Protein AF-A0AAV7TCC4-F1 (afdb_monomer)

Mean predicted aligned error: 8.86 Å

Nearest PDB structures (foldseek):
  7m1q-assembly1_A  TM=8.997E-01  e=9.708E-08  Homo sapiens
  7e7o-assembly1_A  TM=8.373E-01  e=2.689E-07  Homo sapiens
  8edw-assembly1_A  TM=8.578E-01  e=1.053E-05  Homo sapiens
  8eeb-assembly1_A  TM=8.417E-01  e=2.545E-05  Homo sapiens
  8eop-assembly1_A  TM=7.288E-01  e=3.120E-05  Homo sapiens

Secondary structure (DSSP, 8-state):
-HHHHHHHHHHHHHHHHHHHHHHS----PPP-B------GGG-HHHHHHHHHTTTT---BSS--GGGSTT---S-S--

Sequence (78 aa):
LRFCVELAWPLSLFLVLVWLRNANPLYGQHECHFPNKAMPSAGMLPWLQGIFCNMNNPCFRSPTPGESPGVVSNYNNS

Structure (mmCIF, N/CA/C/O backbone):
data_AF-A0AAV7TCC4-F1
#
_entry.id   AF-A0AAV7TCC4-F1
#
loop_
_atom_site.group_PDB
_atom_site.id
_atom_site.type_symbol
_atom_site.label_atom_id
_atom_site.label_alt_id
_atom_site.label_comp_id
_atom_site.label_asym_id
_atom_site.label_entity_id
_atom_site.label_seq_id
_atom_site.pdbx_PDB_ins_code
_atom_site.Cartn_x
_atom_site.Cartn_y
_atom_site.Cartn_z
_atom_site.occupancy
_atom_site.B_iso_or_equiv
_atom_site.auth_seq_id
_atom_site.auth_comp_id
_atom_site.auth_asym_id
_atom_site.auth_atom_id
_atom_site.pdbx_PDB_model_num
ATOM 1 N N . LEU A 1 1 ? -36.432 2.052 37.090 1.00 75.62 1 LEU A N 1
ATOM 2 C CA . LEU A 1 1 ? -36.496 1.633 35.669 1.00 75.62 1 LEU A CA 1
ATOM 3 C C . LEU A 1 1 ? -36.002 2.719 34.709 1.00 75.62 1 LEU A C 1
ATOM 5 O O . LEU A 1 1 ? -35.014 2.472 34.039 1.00 75.62 1 LEU A O 1
ATOM 9 N N . ARG A 1 2 ? -36.598 3.924 34.681 1.00 88.75 2 ARG A N 1
ATOM 10 C CA . ARG A 1 2 ? -36.143 5.040 33.816 1.00 88.75 2 ARG A CA 1
ATOM 11 C C . ARG A 1 2 ? -34.649 5.362 33.939 1.00 88.75 2 ARG A C 1
ATOM 13 O O . ARG A 1 2 ? -33.962 5.409 32.937 1.00 88.75 2 ARG A O 1
ATOM 20 N N . PHE A 1 3 ? -34.142 5.470 35.165 1.00 88.19 3 PHE A N 1
ATOM 21 C CA . PHE A 1 3 ? -32.724 5.748 35.428 1.00 88.19 3 PHE A CA 1
ATOM 22 C C . PHE A 1 3 ? -31.776 4.675 34.862 1.00 88.19 3 PHE A C 1
ATOM 24 O O . PHE A 1 3 ? -30.703 4.984 34.363 1.00 88.19 3 PHE A O 1
ATOM 31 N N . CYS A 1 4 ? -32.189 3.404 34.902 1.00 91.06 4 CYS A N 1
ATOM 32 C CA . CYS A 1 4 ? -31.407 2.303 34.344 1.00 91.06 4 CYS A CA 1
ATOM 33 C C . CYS A 1 4 ? -31.366 2.370 32.817 1.00 91.06 4 CYS A C 1
ATOM 35 O O . CYS A 1 4 ? -30.335 2.066 32.238 1.00 91.06 4 CYS A O 1
ATOM 37 N N . VAL A 1 5 ? -32.464 2.778 32.173 1.00 93.31 5 VAL A N 1
ATOM 38 C CA . VAL A 1 5 ? -32.540 2.933 30.713 1.00 93.31 5 VAL A CA 1
ATOM 39 C C . VAL A 1 5 ? -31.710 4.132 30.252 1.00 93.31 5 VAL A C 1
ATOM 41 O O . VAL A 1 5 ? -30.904 3.982 29.340 1.00 93.31 5 VAL A O 1
ATOM 44 N N . GLU A 1 6 ? -31.831 5.273 30.935 1.00 93.81 6 GLU A N 1
ATOM 45 C CA . GLU A 1 6 ? -31.040 6.487 30.673 1.00 93.81 6 GLU A CA 1
ATOM 46 C C . GLU A 1 6 ? -29.530 6.251 30.822 1.00 93.81 6 GLU A C 1
ATOM 48 O O . GLU A 1 6 ? -28.740 6.887 30.135 1.00 93.81 6 GLU A O 1
ATOM 53 N N . LEU A 1 7 ? -29.119 5.319 31.689 1.00 92.00 7 LEU A N 1
ATOM 54 C CA . LEU A 1 7 ? -27.715 4.952 31.871 1.00 92.00 7 LEU A CA 1
ATOM 55 C C . LEU A 1 7 ? -27.261 3.829 30.925 1.00 92.00 7 LEU A C 1
ATOM 57 O O . LEU A 1 7 ? -26.172 3.892 30.360 1.00 92.00 7 LEU A O 1
ATOM 61 N N . ALA A 1 8 ? -28.079 2.793 30.733 1.00 94.56 8 ALA A N 1
ATOM 62 C CA . ALA A 1 8 ? -27.734 1.649 29.889 1.00 94.56 8 ALA A CA 1
ATOM 63 C C . ALA A 1 8 ? -27.673 2.025 28.403 1.00 94.56 8 ALA A C 1
ATOM 65 O O . ALA A 1 8 ? -26.836 1.497 27.672 1.00 94.56 8 ALA A O 1
ATOM 66 N N . TRP A 1 9 ? -28.520 2.955 27.959 1.00 93.06 9 TRP A N 1
ATOM 67 C CA . TRP A 1 9 ? -28.552 3.428 26.579 1.00 93.06 9 TRP A CA 1
ATOM 68 C C . TRP A 1 9 ? -27.214 4.037 26.111 1.00 93.06 9 TRP A C 1
ATOM 70 O O . TRP A 1 9 ? -26.618 3.482 25.183 1.00 93.06 9 TRP A O 1
ATOM 80 N N . PRO A 1 10 ? -26.659 5.090 26.745 1.00 95.81 10 PRO A N 1
ATOM 81 C CA . PRO A 1 10 ? -25.374 5.658 26.338 1.00 95.81 10 PRO A CA 1
ATOM 82 C C . PRO A 1 10 ? -24.222 4.658 26.479 1.00 95.81 10 PRO A C 1
ATOM 84 O O . PRO A 1 10 ? -23.348 4.627 25.616 1.00 95.81 10 PRO A O 1
ATOM 87 N N . LEU A 1 11 ? -24.239 3.796 27.505 1.00 95.81 11 LEU A N 1
ATOM 88 C CA . LEU A 1 11 ? -23.233 2.741 27.665 1.00 95.81 11 LEU A CA 1
ATOM 89 C C . LEU A 1 11 ? -23.263 1.750 26.498 1.00 95.81 11 LEU A C 1
ATOM 91 O O . LEU A 1 11 ? -22.214 1.415 25.953 1.00 95.81 11 LEU A O 1
ATOM 95 N N . SER A 1 12 ? -24.453 1.323 26.073 1.00 93.94 12 SER A N 1
ATOM 96 C CA . SER A 1 12 ? -24.602 0.413 24.935 1.00 93.94 12 SER A CA 1
ATOM 97 C C . SER A 1 12 ? -24.081 1.032 23.636 1.00 93.94 12 SER A C 1
ATOM 99 O O . SER A 1 12 ? -23.305 0.392 22.928 1.00 93.94 12 SER A O 1
ATOM 101 N N . LEU A 1 13 ? -24.407 2.302 23.365 1.00 95.38 13 LEU A N 1
ATOM 102 C CA . LEU A 1 13 ? -23.909 3.021 22.191 1.00 95.38 13 LEU A CA 1
ATOM 103 C C . LEU A 1 13 ? -22.383 3.132 22.214 1.00 95.38 13 LEU A C 1
ATOM 105 O O . LEU A 1 13 ? -21.728 2.893 21.201 1.00 95.38 13 LEU A O 1
ATOM 109 N N . PHE A 1 14 ? -21.805 3.443 23.375 1.00 96.50 14 PHE A N 1
ATOM 110 C CA . PHE A 1 14 ? -20.358 3.571 23.514 1.00 96.50 14 PHE A CA 1
ATOM 111 C C . PHE A 1 14 ? -19.642 2.239 23.266 1.00 96.50 14 PHE A C 1
ATOM 113 O O . PHE A 1 14 ? -18.660 2.190 22.525 1.00 96.50 14 PHE A O 1
ATOM 120 N N . LEU A 1 15 ? -20.165 1.143 23.823 1.00 96.19 15 LEU A N 1
ATOM 121 C CA . LEU A 1 15 ? -19.623 -0.201 23.616 1.00 96.19 15 LEU A CA 1
ATOM 122 C C . LEU A 1 15 ? -19.673 -0.616 22.139 1.00 96.19 15 LEU A C 1
ATOM 124 O O . LEU A 1 15 ? -18.692 -1.149 21.620 1.00 96.19 15 LEU A O 1
ATOM 128 N N . VAL A 1 16 ? -20.776 -0.318 21.446 1.00 96.56 16 VAL A N 1
ATOM 129 C CA . VAL A 1 16 ? -20.930 -0.586 20.006 1.00 96.56 16 VAL A CA 1
ATOM 130 C C . VAL A 1 16 ? -19.906 0.199 19.183 1.00 96.56 16 VAL A C 1
ATOM 132 O O . VAL A 1 16 ? -19.271 -0.366 18.294 1.00 96.56 16 VAL A O 1
ATOM 135 N N . LEU A 1 17 ? -19.691 1.480 19.493 1.00 94.94 17 LEU A N 1
ATOM 136 C CA . LEU A 1 17 ? -18.712 2.319 18.793 1.00 94.94 17 LEU A CA 1
ATOM 137 C C . LEU A 1 17 ? -17.268 1.851 19.021 1.00 94.94 17 LEU A C 1
ATOM 139 O O . LEU A 1 17 ? -16.476 1.827 18.078 1.00 94.94 17 LEU A O 1
ATOM 143 N N . VAL A 1 18 ? -16.926 1.440 20.246 1.00 94.44 18 VAL A N 1
ATOM 144 C CA . VAL A 1 18 ? -15.608 0.865 20.561 1.00 94.44 18 VAL A CA 1
ATOM 145 C C . VAL A 1 18 ? -15.394 -0.440 19.797 1.00 94.44 18 VAL A C 1
ATOM 147 O O . VAL A 1 18 ? -14.328 -0.645 19.214 1.00 94.44 18 VAL A O 1
ATOM 150 N N . TRP A 1 19 ? -16.413 -1.296 19.741 1.00 94.38 19 TRP A N 1
ATOM 151 C CA . TRP A 1 19 ? -16.358 -2.527 18.959 1.00 94.38 19 TRP A CA 1
ATOM 152 C C . TRP A 1 19 ? -16.150 -2.244 17.463 1.00 94.38 19 TRP A C 1
ATOM 154 O O . TRP A 1 19 ? -15.257 -2.826 16.850 1.00 94.38 19 TRP A O 1
ATOM 164 N N . LEU A 1 20 ? -16.885 -1.282 16.897 1.00 94.38 20 LEU A N 1
ATOM 165 C CA . LEU A 1 20 ? -16.731 -0.833 15.507 1.00 94.38 20 LEU A CA 1
ATOM 166 C C . LEU A 1 20 ? -15.331 -0.281 15.215 1.00 94.38 20 LEU A C 1
ATOM 168 O O . LEU A 1 20 ? -14.754 -0.590 14.172 1.00 94.38 20 LEU A O 1
ATOM 172 N N . ARG A 1 21 ? -14.767 0.510 16.134 1.00 91.88 21 ARG A N 1
ATOM 173 C CA . ARG A 1 21 ? -13.397 1.035 16.031 1.00 91.88 21 ARG A CA 1
ATOM 174 C C . ARG A 1 21 ? -12.360 -0.088 16.042 1.00 91.88 21 ARG A C 1
ATOM 176 O O . ARG A 1 21 ? -11.376 0.005 15.319 1.00 91.88 21 ARG A O 1
ATOM 183 N N . ASN A 1 22 ? -12.574 -1.126 16.848 1.00 88.38 22 ASN A N 1
ATOM 184 C CA . ASN A 1 22 ? -11.668 -2.271 16.921 1.00 88.38 22 ASN A CA 1
ATOM 185 C C . ASN A 1 22 ? -11.786 -3.181 15.686 1.00 88.38 22 ASN A C 1
ATOM 187 O O . ASN A 1 22 ? -10.789 -3.703 15.202 1.00 88.38 22 ASN A O 1
ATOM 191 N N . ALA A 1 23 ? -12.997 -3.334 15.144 1.00 90.12 23 ALA A N 1
ATOM 192 C CA . ALA A 1 23 ? -13.241 -4.096 13.920 1.00 90.12 23 ALA A CA 1
ATOM 193 C C . ALA A 1 23 ? -12.671 -3.416 12.660 1.00 90.12 23 ALA A C 1
ATOM 195 O O . ALA A 1 23 ? -12.357 -4.100 11.690 1.00 90.12 23 ALA A O 1
ATOM 196 N N . ASN A 1 24 ? -12.522 -2.086 12.675 1.00 86.88 24 ASN A N 1
ATOM 197 C CA . ASN A 1 24 ? -11.988 -1.295 11.566 1.00 86.88 24 ASN A CA 1
ATOM 198 C C . ASN A 1 24 ? -10.671 -0.619 11.980 1.00 86.88 24 ASN A C 1
ATOM 200 O O . ASN A 1 24 ? -10.663 0.586 12.267 1.00 86.88 24 ASN A O 1
ATOM 204 N N . PRO A 1 25 ? -9.550 -1.363 12.040 1.00 83.50 25 PRO A N 1
ATOM 205 C CA . PRO A 1 25 ? -8.256 -0.744 12.272 1.00 83.50 25 PRO A CA 1
ATOM 206 C C . PRO A 1 25 ? -7.976 0.279 11.165 1.00 83.50 25 PRO A C 1
ATOM 208 O O . PRO A 1 25 ? -8.218 0.029 9.983 1.00 83.50 25 PRO A O 1
ATOM 211 N N . LEU A 1 26 ? -7.454 1.446 11.548 1.00 77.06 26 LEU A N 1
ATOM 212 C CA . LEU A 1 26 ? -6.943 2.422 10.589 1.00 77.06 26 LEU A CA 1
ATOM 213 C C . LEU A 1 26 ? -5.797 1.770 9.816 1.00 77.06 26 LEU A C 1
ATOM 215 O O . LEU A 1 26 ? -4.745 1.476 10.385 1.00 77.06 26 LEU A O 1
ATOM 219 N N . TYR A 1 27 ? -6.009 1.542 8.522 1.00 75.62 27 TYR A N 1
ATOM 220 C CA . TYR A 1 27 ? -4.964 1.077 7.623 1.00 75.62 27 TYR A CA 1
ATOM 221 C C . TYR A 1 27 ? -3.943 2.202 7.435 1.00 75.62 27 TYR A C 1
ATOM 223 O O . TYR A 1 27 ? -4.118 3.101 6.614 1.00 75.62 27 TYR A O 1
ATOM 231 N N . GLY A 1 28 ? -2.882 2.171 8.237 1.00 73.94 28 GLY A N 1
ATOM 232 C CA . GLY A 1 28 ? -1.714 3.017 8.041 1.00 73.94 28 GLY A CA 1
ATOM 233 C C . GLY A 1 28 ? -0.904 2.481 6.870 1.00 73.94 28 GLY A C 1
ATOM 234 O O . GLY A 1 28 ? -0.129 1.542 7.040 1.00 73.94 28 GLY A O 1
ATOM 235 N N . GLN A 1 29 ? -1.099 3.054 5.686 1.00 78.44 29 GLN A N 1
ATOM 236 C CA . GLN A 1 29 ? -0.198 2.815 4.565 1.00 78.44 29 GLN A CA 1
ATOM 237 C C . GLN A 1 29 ? 1.003 3.748 4.695 1.00 78.44 29 GLN A C 1
ATOM 239 O O . GLN A 1 29 ? 0.861 4.913 5.066 1.00 78.44 29 GLN A O 1
ATOM 244 N N . HIS A 1 30 ? 2.192 3.220 4.428 1.00 84.81 30 HIS A N 1
ATOM 245 C CA . HIS A 1 30 ? 3.375 4.059 4.292 1.00 84.81 30 HIS A CA 1
ATOM 246 C C . HIS A 1 30 ? 3.266 4.918 3.029 1.00 84.81 30 HIS A C 1
ATOM 248 O O . HIS A 1 30 ? 2.480 4.606 2.130 1.00 84.81 30 HIS A O 1
ATOM 254 N N . GLU A 1 31 ? 4.084 5.970 2.940 1.00 83.75 31 GLU A N 1
ATOM 255 C CA . GLU A 1 31 ? 4.273 6.672 1.672 1.00 83.75 31 GLU A CA 1
ATOM 256 C C . GLU A 1 31 ? 4.693 5.645 0.613 1.00 83.75 31 GLU A C 1
ATOM 258 O O . GLU A 1 31 ? 5.602 4.834 0.825 1.00 83.75 31 GLU A O 1
ATOM 263 N N . CYS A 1 32 ? 3.897 5.567 -0.449 1.00 88.50 32 CYS A N 1
ATOM 264 C CA . CYS A 1 32 ? 3.959 4.500 -1.429 1.00 88.50 32 CYS A CA 1
ATOM 265 C C . CYS A 1 32 ? 4.594 5.032 -2.702 1.00 88.50 32 CYS A C 1
ATOM 267 O O . CYS A 1 32 ? 3.999 5.863 -3.388 1.00 88.50 32 CYS A O 1
ATOM 269 N N . HIS A 1 33 ? 5.774 4.520 -3.022 1.00 88.88 33 HIS A N 1
ATOM 270 C CA . HIS A 1 33 ? 6.495 4.871 -4.233 1.00 88.88 33 HIS A CA 1
ATOM 271 C C . HIS A 1 33 ? 6.265 3.805 -5.294 1.00 88.88 33 HIS A C 1
ATOM 273 O O . HIS A 1 33 ? 6.470 2.610 -5.050 1.00 88.88 33 HIS A O 1
ATOM 279 N N . PHE A 1 34 ? 5.838 4.242 -6.474 1.00 88.75 34 PHE A N 1
ATOM 280 C CA . PHE A 1 34 ? 5.615 3.371 -7.618 1.00 88.75 34 PHE A CA 1
ATOM 281 C C . PHE A 1 34 ? 6.685 3.634 -8.674 1.00 88.75 34 PHE A C 1
ATOM 283 O O . PHE A 1 34 ? 6.960 4.791 -8.991 1.00 88.75 34 PHE A O 1
ATOM 290 N N . PRO A 1 35 ? 7.267 2.586 -9.276 1.00 86.25 35 PRO A N 1
ATOM 291 C CA . PRO A 1 35 ? 8.181 2.789 -10.381 1.00 86.25 35 PRO A CA 1
ATOM 292 C C . PRO A 1 35 ? 7.404 3.286 -11.603 1.00 86.25 35 PRO A C 1
ATOM 294 O O . PRO A 1 35 ? 6.235 2.950 -11.829 1.00 86.25 35 PRO A O 1
ATOM 297 N N . ASN A 1 36 ? 8.074 4.093 -12.412 1.00 84.75 36 ASN A N 1
ATOM 298 C CA . ASN A 1 36 ? 7.495 4.673 -13.609 1.00 84.75 36 ASN A CA 1
ATOM 299 C C . ASN A 1 36 ? 7.177 3.607 -14.675 1.00 84.75 36 ASN A C 1
ATOM 301 O O . ASN A 1 36 ? 7.993 2.745 -15.000 1.00 84.75 36 ASN A O 1
ATOM 305 N N . LYS A 1 37 ? 5.981 3.686 -15.265 1.00 86.12 37 LYS A N 1
ATOM 306 C CA . LYS A 1 37 ? 5.606 2.866 -16.424 1.00 86.12 37 LYS A CA 1
ATOM 307 C C . LYS A 1 37 ? 5.931 3.635 -17.697 1.00 86.12 37 LYS A C 1
ATOM 309 O O . LYS A 1 37 ? 5.329 4.672 -17.969 1.00 86.12 37 LYS A O 1
ATOM 314 N N . ALA A 1 38 ? 6.885 3.127 -18.471 1.00 84.12 38 ALA A N 1
ATOM 315 C CA . ALA A 1 38 ? 7.209 3.697 -19.769 1.00 84.12 38 ALA A CA 1
ATOM 316 C C . ALA A 1 38 ? 6.026 3.531 -20.734 1.00 84.12 38 ALA A C 1
ATOM 318 O O . ALA A 1 38 ? 5.371 2.491 -20.755 1.00 84.12 38 ALA A O 1
ATOM 319 N N . MET A 1 39 ? 5.761 4.555 -21.542 1.00 88.00 39 MET A N 1
ATOM 320 C CA . MET A 1 39 ? 4.834 4.474 -22.672 1.00 88.00 39 MET A CA 1
ATOM 321 C C . MET A 1 39 ? 5.546 3.900 -23.910 1.00 88.00 39 MET A C 1
ATOM 323 O O . MET A 1 39 ? 6.772 3.998 -23.994 1.00 88.00 39 MET A O 1
ATOM 327 N N . PRO A 1 40 ? 4.816 3.375 -24.916 1.00 84.94 40 PRO A N 1
ATOM 328 C CA . PRO A 1 40 ? 5.419 2.837 -26.143 1.00 84.94 40 PRO A CA 1
ATOM 329 C C . PRO A 1 40 ? 6.313 3.848 -26.881 1.00 84.94 40 PRO A C 1
ATOM 331 O O . PRO A 1 40 ? 7.268 3.468 -27.552 1.00 84.94 40 PRO A O 1
ATOM 334 N N . SER A 1 41 ? 6.022 5.143 -26.727 1.00 86.12 41 SER A N 1
ATOM 335 C CA . SER A 1 41 ? 6.778 6.261 -27.299 1.00 86.12 41 SER A CA 1
ATOM 336 C C . SER A 1 41 ? 8.178 6.443 -26.704 1.00 86.12 41 SER A C 1
ATOM 338 O O . SER A 1 41 ? 9.045 6.988 -27.380 1.00 86.12 41 SER A O 1
ATOM 340 N N . ALA A 1 42 ? 8.424 5.971 -25.478 1.00 82.19 42 ALA A N 1
ATOM 341 C CA . ALA A 1 42 ? 9.745 5.990 -24.844 1.00 82.19 42 ALA A CA 1
ATOM 342 C C . ALA A 1 42 ? 10.635 4.804 -25.279 1.00 82.19 42 ALA A C 1
ATOM 344 O O . ALA A 1 42 ? 11.794 4.722 -24.877 1.00 82.19 42 ALA A O 1
ATOM 345 N N . GLY A 1 43 ? 10.096 3.889 -26.096 1.00 85.88 43 GLY A N 1
ATOM 346 C CA . GLY A 1 43 ? 10.761 2.687 -26.598 1.00 85.88 43 GLY A CA 1
ATOM 347 C C . GLY A 1 43 ? 9.991 1.408 -26.253 1.00 85.88 43 GLY A C 1
ATOM 348 O O . GLY A 1 43 ? 9.419 1.280 -25.172 1.00 85.88 43 GLY A O 1
ATOM 349 N N . MET A 1 44 ? 10.001 0.421 -27.156 1.00 86.44 44 MET A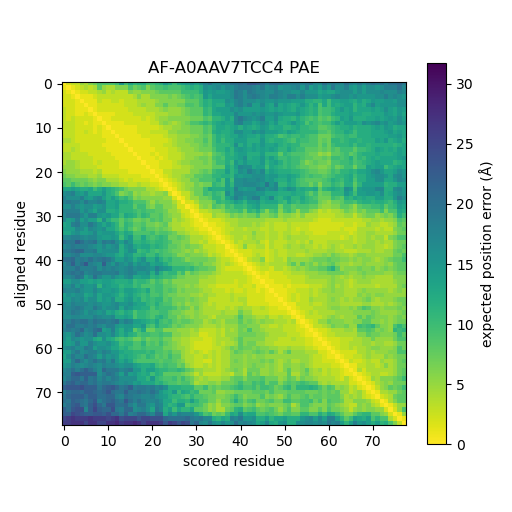 N 1
ATOM 350 C CA . MET A 1 44 ? 9.280 -0.846 -26.947 1.00 86.44 44 MET A CA 1
ATOM 351 C C . MET A 1 44 ? 9.875 -1.699 -25.817 1.00 86.44 44 MET A C 1
ATOM 353 O O . MET A 1 44 ? 9.123 -2.320 -25.075 1.00 86.44 44 MET A O 1
ATOM 357 N N . LEU A 1 45 ? 11.203 -1.711 -25.658 1.00 87.44 45 LEU A N 1
ATOM 358 C CA . LEU A 1 45 ? 11.888 -2.465 -24.601 1.00 87.44 45 LEU A CA 1
ATOM 359 C C . LEU A 1 45 ? 11.529 -1.965 -23.183 1.00 87.44 45 LEU A C 1
ATOM 361 O O . LEU A 1 45 ? 11.012 -2.770 -22.408 1.00 87.44 45 LEU A O 1
ATOM 365 N N . PRO A 1 46 ? 11.678 -0.664 -22.843 1.00 84.06 46 PRO A N 1
ATOM 366 C CA . PRO A 1 46 ? 11.273 -0.158 -21.529 1.00 84.06 46 PRO A CA 1
ATOM 367 C C . PRO A 1 46 ? 9.756 -0.234 -21.302 1.00 84.06 46 PRO A C 1
ATOM 369 O O . PRO A 1 46 ? 9.313 -0.437 -20.171 1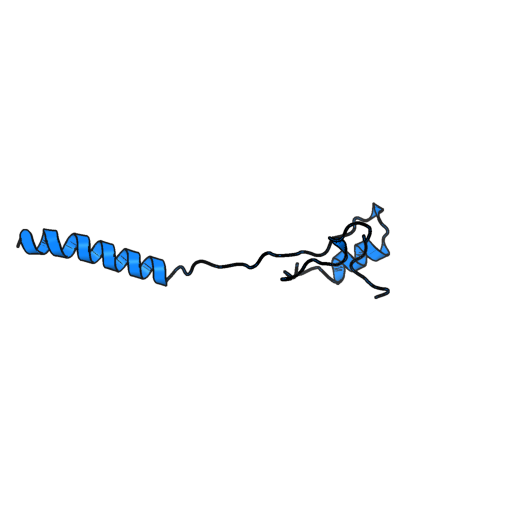.00 84.06 46 PRO A O 1
ATOM 372 N N . TRP A 1 47 ? 8.942 -0.122 -22.359 1.00 87.31 47 TRP A N 1
ATOM 373 C CA . TRP A 1 47 ? 7.492 -0.325 -22.279 1.00 87.31 47 TRP A CA 1
ATOM 374 C C . TRP A 1 47 ? 7.135 -1.767 -21.893 1.00 87.31 47 TRP A C 1
ATOM 376 O O . TRP A 1 47 ? 6.379 -1.981 -20.944 1.00 87.31 47 TRP A O 1
ATOM 386 N N . LEU A 1 48 ? 7.720 -2.762 -22.568 1.00 87.12 48 LEU A N 1
ATOM 387 C CA . LEU A 1 48 ? 7.499 -4.174 -22.249 1.00 87.12 48 LEU A CA 1
ATOM 388 C C . LEU A 1 48 ? 8.038 -4.535 -20.862 1.00 87.12 48 LEU 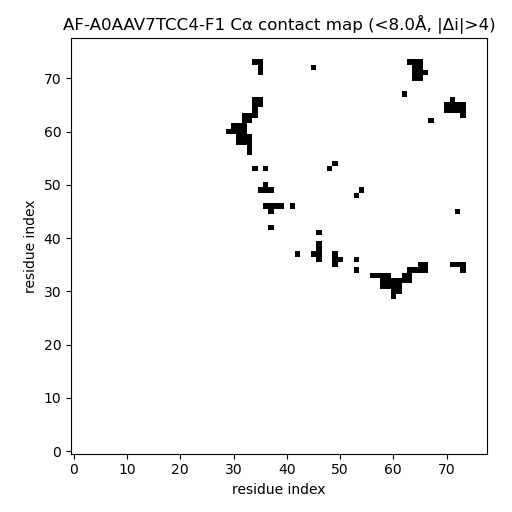A C 1
ATOM 390 O O . LEU A 1 48 ? 7.346 -5.226 -20.118 1.00 87.12 48 LEU A O 1
ATOM 394 N N . GLN A 1 49 ? 9.212 -4.031 -20.472 1.00 84.56 49 GLN A N 1
ATOM 395 C CA . GLN A 1 49 ? 9.742 -4.210 -19.114 1.00 84.56 49 GLN A CA 1
ATOM 396 C C . GLN A 1 49 ? 8.804 -3.608 -18.057 1.00 84.56 49 GLN A C 1
ATOM 398 O O . GLN A 1 49 ? 8.516 -4.254 -17.054 1.00 84.56 49 GLN A O 1
ATOM 403 N N . GLY A 1 50 ? 8.250 -2.415 -18.294 1.00 85.19 50 GLY A N 1
ATOM 404 C CA . GLY A 1 50 ? 7.267 -1.785 -17.403 1.00 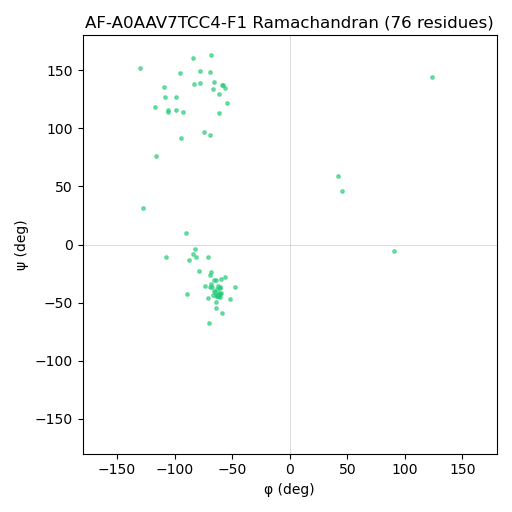85.19 50 GLY A CA 1
ATOM 405 C C . GLY A 1 50 ? 5.949 -2.554 -17.280 1.00 85.19 50 GLY A C 1
ATOM 406 O O . GLY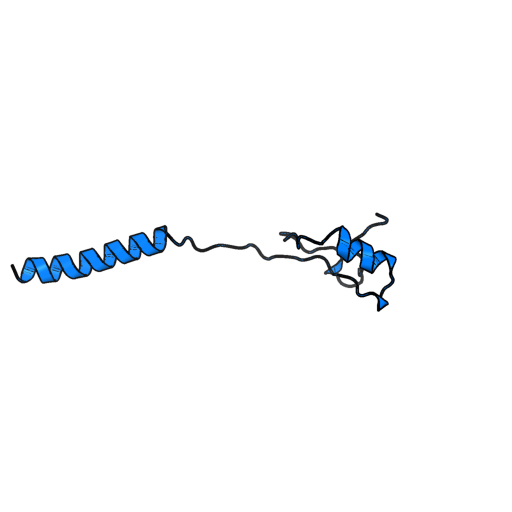 A 1 50 ? 5.298 -2.526 -16.225 1.00 85.19 50 GLY A O 1
ATOM 407 N N . ILE A 1 51 ? 5.562 -3.253 -18.351 1.00 85.62 51 ILE A N 1
ATOM 408 C CA . ILE A 1 51 ? 4.452 -4.198 -18.340 1.00 85.62 51 ILE A CA 1
ATOM 409 C C . ILE A 1 51 ? 4.864 -5.415 -17.515 1.00 85.62 51 ILE A C 1
ATOM 411 O O . ILE A 1 51 ? 4.345 -5.549 -16.419 1.00 85.62 51 ILE A O 1
ATOM 415 N N . PHE A 1 52 ? 5.828 -6.230 -17.947 1.00 86.19 52 PHE A N 1
ATOM 416 C CA . PHE A 1 52 ? 6.163 -7.517 -17.318 1.00 86.19 52 PHE A CA 1
ATOM 417 C C . PHE A 1 52 ? 6.751 -7.426 -15.904 1.00 86.19 52 PHE A C 1
ATOM 419 O O . PHE A 1 52 ? 6.326 -8.178 -15.029 1.00 86.19 52 PHE A O 1
ATOM 426 N N . CYS A 1 53 ? 7.673 -6.503 -15.637 1.00 83.06 53 CYS A N 1
ATOM 427 C CA . CYS A 1 53 ? 8.336 -6.407 -14.334 1.00 83.06 53 CYS A CA 1
ATOM 428 C C . CYS A 1 53 ? 7.470 -5.726 -13.266 1.00 83.06 53 CYS A C 1
ATOM 430 O O . CYS A 1 53 ? 7.702 -5.932 -12.079 1.00 83.06 53 CYS A O 1
ATOM 432 N N . ASN A 1 54 ? 6.481 -4.913 -13.663 1.00 85.38 54 ASN A N 1
ATOM 433 C CA . ASN A 1 54 ? 5.669 -4.127 -12.730 1.00 85.38 54 ASN A CA 1
ATOM 434 C C . ASN A 1 54 ? 4.153 -4.317 -12.921 1.00 85.38 54 ASN A C 1
ATOM 436 O O . ASN A 1 54 ? 3.378 -3.383 -12.691 1.00 85.38 54 ASN A O 1
ATOM 440 N N . MET A 1 55 ? 3.706 -5.506 -13.354 1.00 82.44 55 MET A N 1
ATOM 441 C CA . MET A 1 55 ? 2.274 -5.816 -13.544 1.00 82.44 55 MET A CA 1
ATOM 442 C C . MET A 1 55 ? 1.469 -5.688 -12.248 1.00 82.44 55 MET A C 1
ATOM 444 O O . MET A 1 55 ? 0.341 -5.209 -12.271 1.00 82.44 55 MET A O 1
ATOM 448 N N . ASN A 1 56 ? 2.059 -6.087 -11.118 1.00 83.44 56 ASN A N 1
ATOM 449 C CA . ASN A 1 56 ? 1.368 -6.183 -9.831 1.00 83.44 56 ASN A CA 1
ATOM 450 C C . ASN A 1 56 ? 1.418 -4.890 -8.993 1.00 83.44 56 ASN A C 1
ATOM 452 O O . ASN A 1 56 ? 1.082 -4.928 -7.815 1.00 83.44 56 ASN A O 1
ATOM 456 N N . ASN A 1 57 ? 1.891 -3.774 -9.568 1.00 85.94 57 ASN A N 1
ATOM 457 C CA . ASN A 1 57 ? 2.027 -2.473 -8.899 1.00 85.94 57 ASN A CA 1
ATOM 458 C C . ASN A 1 57 ? 2.577 -2.582 -7.449 1.00 85.94 57 ASN A C 1
ATOM 460 O O . ASN A 1 57 ? 1.901 -2.188 -6.498 1.00 85.94 57 ASN A O 1
ATOM 464 N N . PRO A 1 58 ? 3.785 -3.150 -7.249 1.00 87.12 58 PRO A N 1
ATOM 465 C CA . PRO A 1 58 ? 4.416 -3.195 -5.937 1.00 87.12 58 PRO A CA 1
ATOM 466 C C . PRO A 1 58 ? 4.595 -1.782 -5.378 1.00 87.12 58 PRO A C 1
ATOM 468 O O . PRO A 1 58 ? 4.984 -0.855 -6.088 1.00 87.12 58 PRO A O 1
ATOM 471 N N . CYS A 1 59 ? 4.303 -1.649 -4.091 1.00 88.94 59 CYS A N 1
ATOM 472 C CA . CYS A 1 59 ? 4.407 -0.410 -3.343 1.00 88.94 59 CYS A CA 1
ATOM 473 C C . CYS A 1 59 ? 5.726 -0.395 -2.564 1.00 88.94 59 CYS A C 1
ATOM 475 O O . CYS A 1 59 ? 5.920 -1.227 -1.672 1.00 88.94 59 CYS A O 1
ATOM 477 N N . PHE A 1 60 ? 6.634 0.529 -2.883 1.00 88.56 60 PHE A N 1
ATOM 478 C CA . PHE A 1 60 ? 7.914 0.663 -2.184 1.00 88.56 60 PHE A CA 1
ATOM 479 C C . PHE A 1 60 ? 7.835 1.723 -1.080 1.00 88.56 60 PHE A C 1
ATOM 481 O O . PHE A 1 60 ? 7.112 2.707 -1.199 1.00 88.56 60 PHE A O 1
ATOM 488 N N . ARG A 1 61 ? 8.593 1.522 0.005 1.00 87.94 61 ARG A N 1
ATOM 489 C CA . ARG A 1 61 ? 8.715 2.488 1.117 1.00 87.94 61 ARG A CA 1
ATOM 490 C C . ARG A 1 61 ? 9.706 3.620 0.854 1.00 87.94 61 ARG A C 1
ATOM 492 O O . ARG A 1 61 ? 9.805 4.531 1.664 1.00 87.94 61 ARG A O 1
ATOM 499 N N . SER A 1 62 ? 10.495 3.516 -0.207 1.00 88.31 62 SER A N 1
ATOM 500 C CA . SER A 1 62 ? 11.560 4.461 -0.535 1.00 88.31 62 SER A CA 1
ATOM 501 C C . SER A 1 62 ? 11.433 4.887 -1.993 1.00 88.31 62 SER A C 1
ATOM 503 O O . SER A 1 62 ? 10.948 4.077 -2.790 1.00 88.31 62 SER A O 1
ATOM 505 N N . PRO A 1 63 ? 11.886 6.106 -2.342 1.00 85.56 63 PRO A N 1
ATOM 506 C CA . PRO A 1 63 ? 11.782 6.611 -3.698 1.00 85.56 63 PRO A CA 1
ATOM 507 C C . PRO A 1 63 ? 12.452 5.675 -4.693 1.00 85.56 63 PRO A C 1
ATOM 509 O O . PRO A 1 63 ? 13.569 5.197 -4.461 1.00 85.56 63 PRO A O 1
ATOM 512 N N . THR A 1 64 ? 11.776 5.407 -5.803 1.00 87.12 64 THR A N 1
ATOM 513 C CA . THR A 1 64 ? 12.370 4.589 -6.865 1.00 87.12 64 THR A CA 1
ATOM 514 C C . THR A 1 64 ? 13.367 5.433 -7.673 1.00 87.12 64 THR A C 1
ATOM 516 O O . THR A 1 64 ? 13.175 6.644 -7.793 1.00 87.12 64 THR A O 1
ATOM 519 N N . PRO A 1 65 ? 14.440 4.853 -8.243 1.00 85.44 65 PRO A N 1
ATOM 520 C CA . PRO A 1 65 ? 15.404 5.590 -9.068 1.00 85.44 65 PRO A CA 1
ATOM 521 C C . PRO A 1 65 ? 14.768 6.499 -10.129 1.00 85.44 65 PRO A C 1
ATOM 523 O O . PRO A 1 65 ? 15.247 7.608 -10.341 1.00 85.44 65 PRO A O 1
ATOM 526 N N . GLY A 1 66 ? 13.660 6.067 -10.739 1.00 82.94 66 GLY A N 1
ATOM 527 C CA . GLY A 1 66 ? 12.916 6.860 -11.725 1.00 82.94 66 GLY A CA 1
ATOM 528 C C . GLY A 1 66 ? 12.149 8.076 -11.179 1.00 82.94 66 GLY A C 1
ATOM 529 O O . GLY A 1 66 ? 11.655 8.871 -11.972 1.00 82.94 66 GLY A O 1
ATOM 530 N N . GLU A 1 67 ? 12.018 8.232 -9.859 1.00 84.56 67 GLU A N 1
ATOM 531 C CA . GLU A 1 67 ? 11.458 9.438 -9.221 1.00 84.56 67 GLU A CA 1
ATOM 532 C C . GLU A 1 67 ? 12.532 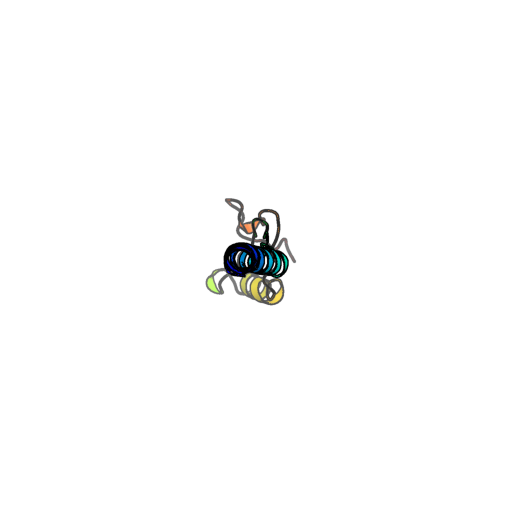10.506 -8.955 1.00 84.56 67 GLU A C 1
ATOM 534 O O . GLU A 1 67 ? 12.204 11.659 -8.674 1.00 84.56 67 GLU A O 1
ATOM 539 N N . SER A 1 68 ? 13.818 10.149 -9.049 1.00 86.44 68 SER A N 1
ATOM 540 C CA . SER A 1 68 ? 14.915 11.102 -8.871 1.00 86.44 68 SER A CA 1
ATOM 541 C C . SER A 1 68 ? 15.119 11.959 -10.130 1.00 86.44 68 SER A C 1
ATOM 543 O O . SER A 1 68 ? 15.086 11.441 -11.249 1.00 86.44 68 SER A O 1
ATOM 545 N N . PRO A 1 69 ? 15.383 13.271 -9.989 1.00 83.38 69 PRO A N 1
ATOM 546 C CA . PRO A 1 69 ? 15.594 14.149 -11.134 1.00 83.38 69 PRO A CA 1
ATOM 547 C C . PRO A 1 69 ? 16.810 13.698 -11.955 1.00 83.38 69 PRO A C 1
ATOM 549 O O . PRO A 1 69 ? 17.895 13.484 -11.420 1.00 83.38 69 PRO A O 1
ATOM 552 N N . GLY A 1 70 ? 16.627 13.568 -13.272 1.00 80.81 70 GLY A N 1
ATOM 553 C CA . GLY A 1 70 ? 17.687 13.173 -14.207 1.00 80.81 70 GLY A CA 1
ATOM 554 C C . GLY A 1 70 ? 17.820 11.665 -14.457 1.00 80.81 70 GLY A C 1
ATOM 555 O O . GLY A 1 70 ? 18.571 11.283 -15.353 1.00 80.81 70 GLY A O 1
ATOM 556 N N . VAL A 1 71 ? 17.072 10.812 -13.746 1.00 80.56 71 VAL A N 1
ATOM 557 C CA . VAL A 1 71 ? 17.032 9.359 -13.983 1.00 80.56 71 VAL A CA 1
ATOM 558 C C . VAL A 1 71 ? 15.620 8.954 -14.402 1.00 80.56 71 VAL A C 1
ATOM 560 O O . VAL A 1 71 ? 14.667 9.128 -13.659 1.00 80.56 71 VAL A O 1
ATOM 563 N N . VAL A 1 72 ? 15.479 8.413 -15.616 1.00 78.06 72 VAL A N 1
ATOM 564 C CA . VAL A 1 72 ? 14.170 8.035 -16.193 1.00 78.06 72 VAL A CA 1
ATOM 565 C C . VAL A 1 72 ? 13.977 6.514 -16.238 1.00 78.06 72 VAL A C 1
ATOM 567 O O . VAL A 1 72 ? 12.877 6.040 -16.486 1.00 78.06 72 VAL A O 1
ATOM 570 N N . SER A 1 73 ? 15.015 5.714 -15.982 1.00 77.12 73 SER A N 1
ATOM 571 C CA . SER A 1 73 ? 14.907 4.249 -15.984 1.00 77.12 73 SER A CA 1
ATOM 572 C C . SER A 1 73 ? 14.986 3.693 -14.567 1.00 77.12 73 SER A C 1
ATOM 574 O O . SER A 1 73 ? 15.947 3.958 -13.850 1.00 77.12 73 SER A O 1
ATOM 576 N N . ASN A 1 74 ? 14.003 2.873 -14.192 1.00 77.19 74 ASN A N 1
ATOM 577 C CA . ASN A 1 74 ? 14.070 2.024 -13.000 1.00 77.19 74 ASN A CA 1
ATOM 578 C C . ASN A 1 74 ? 14.804 0.692 -13.253 1.00 77.19 74 ASN A C 1
ATOM 580 O O . ASN A 1 74 ? 15.083 -0.045 -12.310 1.00 77.19 74 ASN A O 1
ATOM 584 N N . TYR A 1 75 ? 15.135 0.385 -14.511 1.00 74.75 75 TYR A N 1
ATOM 585 C CA . TYR A 1 75 ? 15.774 -0.862 -14.922 1.00 74.75 75 TYR A CA 1
ATOM 586 C C . TYR A 1 75 ? 17.242 -0.592 -15.250 1.00 74.75 75 TYR A C 1
ATOM 588 O O . TYR A 1 75 ? 17.552 0.165 -16.175 1.00 74.75 75 TYR A O 1
ATOM 596 N N . ASN A 1 76 ? 18.150 -1.190 -14.479 1.00 67.38 76 ASN A N 1
ATOM 597 C CA . ASN A 1 76 ? 19.584 -1.123 -14.737 1.00 67.38 76 ASN A CA 1
ATOM 598 C C . ASN A 1 76 ? 19.997 -2.362 -15.544 1.00 67.38 76 ASN A C 1
ATOM 600 O O . ASN A 1 76 ? 20.263 -3.407 -14.956 1.00 67.38 76 ASN A O 1
ATOM 604 N N . ASN A 1 77 ? 19.978 -2.251 -16.878 1.00 59.75 77 ASN A N 1
ATOM 605 C CA . ASN A 1 77 ? 20.404 -3.292 -17.830 1.00 59.75 77 ASN A CA 1
ATOM 606 C C . ASN A 1 77 ? 19.883 -4.710 -17.499 1.00 59.75 77 ASN A C 1
ATOM 608 O O . ASN A 1 77 ? 20.652 -5.668 -17.440 1.00 59.75 77 ASN A O 1
ATOM 612 N N . SER A 1 78 ? 18.586 -4.800 -17.187 1.00 57.62 78 SER A N 1
ATOM 613 C CA . SER A 1 78 ? 17.876 -6.032 -16.807 1.00 57.62 78 SER A CA 1
ATOM 614 C C . SER A 1 78 ? 17.147 -6.653 -17.988 1.00 57.62 78 SER A C 1
ATOM 616 O O . SER A 1 78 ? 16.591 -5.872 -18.792 1.00 57.62 78 SER A O 1
#

Radius of gyration: 25.2 Å; Cα contacts (8 Å, |Δi|>4): 56; chains: 1; bounding box: 57×22×63 Å

pLDDT: mean 85.79, std 7.35, range [57.62, 96.56]

Foldseek 3Di:
DVVCCVVVVVVVVVVVVVVVCVVDDPPDDAQWEFQDQDDCVVDPVSNVCSCVVCVPRDTDNDHQQCVDPPGNDSDDPD

Solvent-accessible surface area (backbone atoms only — not comparable to full-atom values): 4898 Å² total; per-residue (Å²): 109,70,68,57,49,70,51,48,50,60,51,52,54,52,53,52,51,54,50,51,50,66,76,53,66,83,83,81,74,69,72,68,29,64,72,73,69,47,49,67,89,79,33,63,67,58,20,49,46,32,45,73,78,46,68,82,66,67,71,32,85,56,83,37,60,36,76,42,91,95,36,83,59,74,66,81,93,117

Organism: Pleurodeles waltl (NCBI:txid8319)

=== Feature glossary ===
Legend for the data blocks above and below:

— What the protein is —

The amino-acid sequence is the protein's primary structure: the linear order of residues from the N-terminus to the C-terminus, written in one-letter code. Everything else here — the 3D coordinates, the secondary structure, the domain annotations — is ultimately a consequence of this string.

Database cross-references. InterPro integrates a dozen domain/family signature databases into unified entries with residue-rang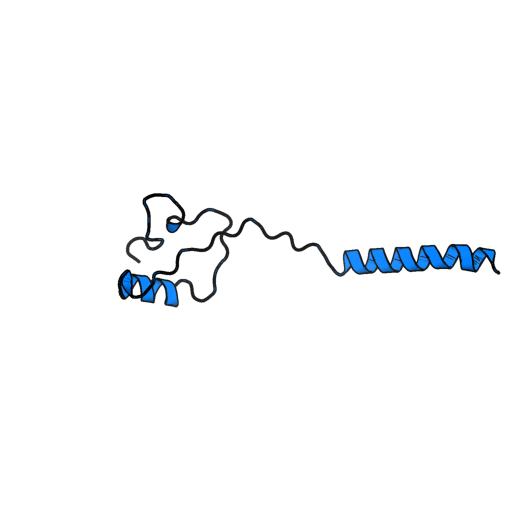e hits. GO terms attach function/process/location labels with evidence codes. CATH codes position the fold in a four-level structural taxonomy. Organism is the NCBI-taxonomy species name.

— Where its atoms are —

The mmCIF block holds the 3D Cartesian coordinates of each backbone atom (N, Cα, C, O) in ångströms. mmCIF is the PDB's canonical archive format — a tagged-loop text representation of the atomic model.

The six renders are orthographic views along the three Cartesian axes in both directions. Representation (cartoon, sticks, or surface) and color scheme (sequence-rainbow or by-chain) vary across proteins so the training set covers all the common visualization conventions.

— Local backbone conformation —

Secondary structure is the local, repeating backbone conformation. DSSP classifies it into eight states by reading the hydrogen-bond network: three helix types (H, G, I), two β types (E, B), two non-regular types (T, S), and unstructured coil (-).

SS3 is a coarse helix/strand/coil call (letters a/b/c) made by the P-SEA algorithm from inter-Cα distances and dihedrals. It is less detailed than DSSP but needs only Cα positions.

Backbone dihedral angles. Every residue except chain termini has a φ (preceding-C → N → Cα → C) and a ψ (N → Cα → C → next-N). They are reported in degrees following the IUPAC sign convention. Secondary structure is essentially a statement about which (φ, ψ) basin each residue occupies.

— Global shape and packing —

The geometric summary reports three shape descriptors. Rg (radius of gyration) measures how spread out the Cα atoms are about their centre of mass; compact globular proteins have small Rg, elongated or unfolded ones large. Cα contacts (<8 Å, |i−j|>4) count long-range residue pairs in spatial proximity — high for tightly packed folds, near zero for rods or random coil. The bounding-box extents give the protein's footprint along x, y, z in Å.

Solvent accessibility: the surface area of each residue that a 1.4 Å water probe can touch, in Å². When only backbone atoms are present the absolute values are lower than full-atom SASA (side chains contribute most of the area) and are flagged as backbone-only.

Plot images: a contact map (which residues are close in 3D, as an N×N binary image), a Ramachandran scatter (backbone torsion angles, revealing secondary-structure composition at a glance), and — for AlphaFold structures — a PAE heatmap (pairwise prediction confidence).

— Structural neighborhood —

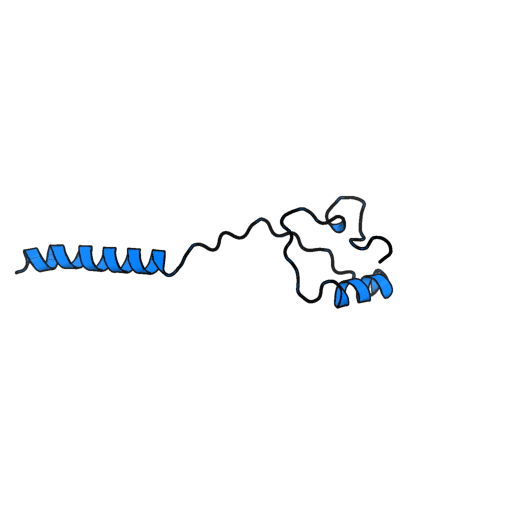Foldseek's 3Di representation compresses backbone geometry into a per-residue letter drawn from a learned twenty-state alphabet. It captures the tertiary interaction pattern around each residue — which residues are packed against it in space, regardless of where they are in sequence.

Structural nearest neighbors (via Foldseek easy-search vs the PDB). Reported per hit: target PDB id, E-value, and alignment TM-score. A TM-score above ~0.5 is the conventional threshold for 'same fold'.

— Confidence and disorder —

pLDDT (predicted Local Distance Difference Test) is AlphaFold's per-residue confidence score, ranging from 0 to 100. Values above 90 indicate high confidence (typically well-packed cores); 70–90 is confident; 50–70 low confidence; below 50 usually means the region is disordered or the prediction is unreliable there. AlphaFold stores pLDDT in the mmCIF B-factor column.

For experimental (PDB) structures, the B-factor (temperature factor) quantifies the positional spread of each atom in the crystal — a combination of thermal vibration and static disorder — in units of Å². High B-factors mark flexible loops or poorly resolved regions; low B-factors mark the rigid, well-ordered core.

Predicted Aligned Error (PAE) is an AlphaFold confidence matrix: entry (i, j) is the expected error in the position of residue j, in ångströms, when the prediction is superimposed on the true structure at residue i. Low PAE within a block of residues means that block is internally rigid and well-predicted; high PAE between two blocks means their re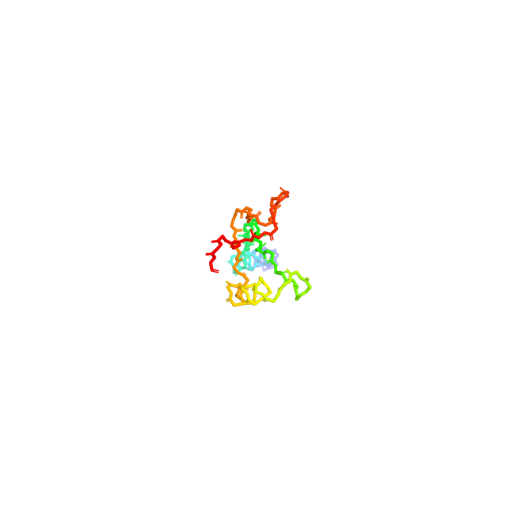lative placement is uncertain even if each block individually is confident.